Protein AF-A0A4U6VF49-F1 (afdb_monomer)

Sequence (131 aa):
MSLDEVLGQVDLPAPEPIVPKWTFELGKPLVRPELVRKLSTKMYEFHEWYMKRSADERLVFGLRVKPIDFFGEGEKVLWMELKDIYEVYHQDALDISLISAWVLILIQRCRRELYFNVGFMDPSLVNQRQI

Solvent-accessible surface area (backbone atoms only — not comparable to full-atom values): 8340 Å² total; per-residue (Å²): 138,56,74,48,63,77,68,65,70,56,81,76,76,77,79,77,81,86,73,79,79,81,75,91,50,90,60,51,72,80,54,61,75,86,48,56,85,71,44,53,73,67,58,38,56,51,47,54,51,48,50,62,52,26,65,71,75,48,60,61,50,76,45,82,44,59,42,92,62,45,79,67,89,61,80,46,67,48,67,40,48,58,62,54,57,41,26,53,75,66,73,70,56,80,54,70,53,57,54,51,52,51,52,48,52,50,50,55,51,36,45,76,72,71,46,70,95,68,84,51,80,58,67,72,67,61,58,64,76,77,116

Nearest PDB structures (foldseek):
  5z7b-assembly1_A  TM=2.318E-01  e=3.604E+00  Corynebacterium glutamicum

Secondary structure (DSSP, 8-state):
--HHHHTT-SPPPPPPP-PPPPPP-TTS-SS-HHHHTTS-HHHHHHHHHHHHHHTTT--EEEEEE-GGGSSSSS-EEEEEEHHHHHHHHTT----HHHHHHHHHHHHHHHHHTT--S-----HHHHHTT--

Mean predicted aligned error: 8.8 Å

Radius of gyration: 21.38 Å; Cα contacts (8 Å, |Δi|>4): 114; chains: 1; bounding box: 39×38×65 Å

Structure (mmCIF, N/CA/C/O backbone):
data_AF-A0A4U6VF49-F1
#
_entry.id   AF-A0A4U6VF49-F1
#
loop_
_atom_site.group_PDB
_atom_site.id
_atom_site.type_symbol
_atom_site.label_atom_id
_atom_site.label_alt_id
_atom_site.label_comp_id
_atom_site.label_asym_id
_atom_site.label_entity_id
_atom_site.label_seq_id
_atom_site.pdbx_PDB_ins_code
_atom_site.Cartn_x
_atom_site.Cartn_y
_atom_site.Cartn_z
_atom_site.occupancy
_atom_site.B_iso_or_equiv
_atom_site.auth_seq_id
_atom_site.auth_comp_id
_atom_site.auth_asym_id
_atom_site.auth_atom_id
_atom_site.pdbx_PDB_model_num
ATOM 1 N N . MET A 1 1 ? 17.645 -1.911 36.781 1.00 60.91 1 MET A N 1
ATOM 2 C CA . MET A 1 1 ? 17.378 -3.354 36.800 1.00 60.91 1 MET A CA 1
ATOM 3 C C . MET A 1 1 ? 17.736 -3.857 38.188 1.00 60.91 1 MET A C 1
ATOM 5 O O . MET A 1 1 ? 18.864 -3.609 38.608 1.00 60.91 1 MET A O 1
ATOM 9 N N . SER A 1 2 ? 16.778 -4.391 38.941 1.00 82.31 2 SER A N 1
ATOM 10 C CA . SER A 1 2 ? 16.974 -4.833 40.331 1.00 82.31 2 SER A CA 1
ATOM 11 C C . SER A 1 2 ? 17.469 -6.283 40.398 1.00 82.31 2 SER A C 1
ATOM 13 O O . SER A 1 2 ? 17.350 -7.039 39.436 1.00 82.31 2 SER A O 1
ATOM 15 N N . LEU A 1 3 ? 18.043 -6.683 41.537 1.00 80.56 3 LEU A N 1
ATOM 16 C CA . LEU A 1 3 ? 18.483 -8.065 41.767 1.00 80.56 3 LEU A CA 1
ATOM 17 C C . LEU A 1 3 ? 17.304 -9.051 41.668 1.00 80.56 3 LEU A C 1
ATOM 19 O O . LEU A 1 3 ? 17.451 -10.133 41.109 1.00 80.56 3 LEU A O 1
ATOM 23 N N . ASP A 1 4 ? 16.127 -8.635 42.127 1.00 80.75 4 ASP A N 1
ATOM 24 C CA . ASP A 1 4 ? 14.901 -9.437 42.105 1.00 80.75 4 ASP A CA 1
ATOM 25 C C . ASP A 1 4 ? 14.374 -9.650 40.674 1.00 80.75 4 ASP A C 1
ATOM 27 O O . ASP A 1 4 ? 13.850 -10.719 40.363 1.00 80.75 4 ASP A O 1
ATOM 31 N N . GLU A 1 5 ? 14.576 -8.676 39.772 1.00 77.19 5 GLU A N 1
ATOM 32 C CA . GLU A 1 5 ? 14.285 -8.819 38.334 1.00 77.19 5 GLU A CA 1
ATOM 33 C C . GLU A 1 5 ? 15.211 -9.851 37.673 1.00 77.19 5 GLU A C 1
ATOM 35 O O . GLU A 1 5 ? 14.761 -10.648 36.854 1.00 77.19 5 GLU A O 1
ATOM 40 N N . VAL A 1 6 ? 16.495 -9.882 38.053 1.00 80.69 6 VAL A N 1
ATOM 41 C CA . VAL A 1 6 ? 17.471 -10.865 37.541 1.00 80.69 6 VAL A CA 1
ATOM 42 C C . VAL A 1 6 ? 17.187 -12.269 38.083 1.00 80.69 6 VAL A C 1
ATOM 44 O O . VAL A 1 6 ? 17.387 -13.258 37.380 1.00 80.69 6 VAL A O 1
ATOM 47 N N . LEU A 1 7 ? 16.702 -12.362 39.322 1.00 85.94 7 LEU A N 1
ATOM 48 C CA . LEU A 1 7 ? 16.353 -13.619 39.986 1.00 85.94 7 LEU A CA 1
ATOM 49 C C . LEU A 1 7 ? 14.955 -14.143 39.612 1.00 85.94 7 LEU A C 1
ATOM 51 O O . LEU A 1 7 ? 14.571 -15.210 40.089 1.00 85.94 7 LEU A O 1
ATOM 55 N N . GLY A 1 8 ? 14.196 -13.421 38.776 1.00 76.12 8 GLY A N 1
ATOM 56 C CA . GLY A 1 8 ? 12.845 -13.815 38.363 1.00 76.12 8 GLY A CA 1
ATOM 57 C C . GLY A 1 8 ? 11.830 -13.829 39.511 1.00 76.12 8 GLY A C 1
ATOM 58 O O . GLY A 1 8 ? 10.847 -14.559 39.448 1.00 76.12 8 GLY A O 1
ATOM 59 N N . GLN A 1 9 ? 12.085 -13.056 40.571 1.00 83.88 9 GLN A N 1
ATOM 60 C CA . GLN A 1 9 ? 11.246 -12.971 41.774 1.00 83.88 9 GLN A CA 1
ATOM 61 C C . GLN A 1 9 ? 10.184 -11.866 41.685 1.00 83.88 9 GLN A C 1
ATOM 63 O O . GLN A 1 9 ? 9.432 -11.646 42.631 1.00 83.88 9 GLN A O 1
ATOM 68 N N . VAL A 1 10 ? 10.123 -11.165 40.554 1.00 83.19 10 VAL A N 1
ATOM 69 C CA . VAL A 1 10 ? 9.072 -10.194 40.257 1.00 83.19 10 VAL A CA 1
ATOM 70 C C . VAL A 1 10 ? 7.888 -10.937 39.652 1.00 83.19 10 VAL A C 1
ATOM 72 O O . VAL A 1 10 ? 8.034 -11.600 38.624 1.00 83.19 10 VAL A O 1
ATOM 75 N N . ASP A 1 11 ? 6.718 -10.809 40.279 1.00 79.69 11 ASP A N 1
ATOM 76 C CA . ASP A 1 11 ? 5.468 -11.303 39.707 1.00 79.69 11 ASP A CA 1
ATOM 77 C C . ASP A 1 11 ? 5.271 -10.701 38.313 1.00 79.69 11 ASP A C 1
ATOM 79 O O . ASP A 1 11 ? 5.307 -9.481 38.123 1.00 79.69 11 ASP A O 1
ATOM 83 N N . LEU A 1 12 ? 5.079 -11.572 37.320 1.00 76.00 12 LEU A N 1
ATOM 84 C CA . LEU A 1 12 ? 4.833 -11.135 35.954 1.00 76.00 12 LEU A CA 1
ATOM 85 C C . LEU A 1 12 ? 3.545 -10.299 35.923 1.00 76.00 12 LEU A C 1
ATOM 87 O O . LEU A 1 12 ? 2.529 -10.729 36.483 1.00 76.00 12 LEU A O 1
ATOM 91 N N . PRO A 1 13 ? 3.545 -9.128 35.258 1.00 79.31 13 PRO A N 1
ATOM 92 C CA . PRO A 1 13 ? 2.311 -8.396 35.035 1.00 79.31 13 PRO A CA 1
ATOM 93 C C . PRO A 1 13 ? 1.312 -9.314 34.325 1.00 79.31 13 PRO A C 1
ATOM 95 O O . PRO A 1 13 ? 1.686 -10.089 33.439 1.00 79.31 13 PRO A O 1
ATOM 98 N N . ALA A 1 14 ? 0.044 -9.245 34.741 1.00 80.56 14 ALA A N 1
ATOM 99 C CA . ALA A 1 14 ? -1.016 -10.031 34.125 1.00 80.56 14 ALA A CA 1
ATOM 100 C C . ALA A 1 14 ? -0.986 -9.826 32.598 1.00 80.56 14 ALA A C 1
ATOM 102 O O . ALA A 1 14 ? -0.822 -8.682 32.159 1.00 80.56 14 ALA A O 1
ATOM 103 N N . PRO A 1 15 ? -1.136 -10.894 31.790 1.00 79.12 15 PRO A N 1
ATOM 104 C CA . PRO A 1 15 ? -1.152 -10.762 30.342 1.00 79.12 15 PRO A CA 1
ATOM 105 C C . PRO A 1 15 ? -2.199 -9.731 29.933 1.00 79.12 15 PRO A C 1
ATOM 107 O O . PRO A 1 15 ? -3.333 -9.770 30.422 1.00 79.12 15 PRO A O 1
ATOM 110 N N . GLU A 1 16 ? -1.829 -8.814 29.042 1.00 80.81 16 GLU A N 1
ATOM 111 C CA . GLU A 1 16 ? -2.807 -7.888 28.490 1.00 80.81 16 GLU A CA 1
ATOM 112 C C . GLU A 1 16 ? -3.941 -8.684 27.822 1.00 80.81 16 GLU A C 1
ATOM 114 O O . GLU A 1 16 ? -3.684 -9.695 27.155 1.00 80.81 16 GLU A O 1
ATOM 119 N N . PRO A 1 17 ? -5.208 -8.274 28.007 1.00 80.06 17 PRO A N 1
ATOM 120 C CA . PRO A 1 17 ? -6.326 -8.956 27.380 1.00 80.06 17 PRO A CA 1
ATOM 121 C C . PRO A 1 17 ? -6.142 -8.948 25.860 1.00 80.06 17 PRO A C 1
ATOM 123 O O . PRO A 1 17 ? -5.979 -7.893 25.247 1.00 80.06 17 PRO A O 1
ATOM 126 N N . ILE A 1 18 ? -6.185 -10.134 25.248 1.00 79.44 18 ILE A N 1
ATOM 127 C CA . ILE A 1 18 ? -6.031 -10.292 23.801 1.00 79.44 18 ILE A CA 1
ATOM 128 C C . ILE A 1 18 ? -7.225 -9.620 23.122 1.00 79.44 18 ILE A C 1
ATOM 130 O O . ILE A 1 18 ? -8.341 -10.143 23.124 1.00 79.44 18 ILE A O 1
ATOM 134 N N . VAL A 1 19 ? -7.000 -8.445 22.537 1.00 81.50 19 VAL A N 1
ATOM 135 C CA . VAL A 1 19 ? -8.010 -7.756 21.735 1.00 81.50 19 VAL A CA 1
ATOM 136 C C . VAL A 1 19 ? -8.094 -8.456 20.375 1.00 81.50 19 VAL A C 1
ATOM 138 O O . VAL A 1 19 ? -7.085 -8.520 19.672 1.00 81.50 19 VAL A O 1
ATOM 141 N N . PRO A 1 20 ? -9.272 -8.962 19.956 1.00 84.69 20 PRO A N 1
ATOM 142 C CA . PRO A 1 20 ? -9.409 -9.597 18.652 1.00 84.69 20 PRO A CA 1
ATOM 143 C C . PRO A 1 20 ? -9.018 -8.641 17.525 1.00 84.69 20 PRO A C 1
ATOM 145 O O . PRO A 1 20 ? -9.397 -7.460 17.537 1.00 84.69 20 PRO A O 1
ATOM 148 N N . LYS A 1 21 ? -8.295 -9.162 16.531 1.00 88.31 21 LYS A N 1
ATOM 149 C CA . LYS A 1 21 ? -7.962 -8.420 15.313 1.00 88.31 21 LYS A CA 1
ATOM 150 C C . LYS A 1 21 ? -9.256 -8.017 14.603 1.00 88.31 21 LYS A C 1
ATOM 152 O O . LYS A 1 21 ? -10.161 -8.831 14.441 1.00 88.31 21 LYS A O 1
ATOM 157 N N . TRP A 1 22 ? -9.349 -6.750 14.210 1.00 93.31 22 TRP A N 1
ATOM 158 C CA . TRP A 1 22 ? -10.469 -6.250 13.413 1.00 93.31 22 TRP A CA 1
ATOM 159 C C . TRP A 1 22 ? -10.438 -6.926 12.047 1.00 93.31 22 TRP A C 1
ATOM 161 O O . TRP A 1 22 ? -9.413 -6.830 11.392 1.00 93.31 22 TRP A O 1
ATOM 171 N N . THR A 1 23 ? -11.481 -7.628 11.613 1.00 93.94 23 THR A N 1
ATOM 172 C CA . THR A 1 23 ? -11.456 -8.376 10.346 1.00 93.94 23 THR A CA 1
ATOM 173 C C . THR A 1 23 ? -11.755 -7.477 9.152 1.00 93.94 23 THR A C 1
ATOM 175 O O . THR A 1 23 ? -12.591 -6.579 9.231 1.00 93.94 23 THR A O 1
ATOM 178 N N . PHE A 1 24 ? -11.066 -7.716 8.035 1.00 93.94 24 PHE A N 1
ATOM 179 C CA . PHE A 1 24 ? -11.349 -7.006 6.793 1.00 93.94 24 PHE A CA 1
ATOM 180 C C . PHE A 1 24 ? -12.678 -7.465 6.196 1.00 93.94 24 PHE A C 1
ATOM 182 O O . PHE A 1 24 ? -12.887 -8.656 5.974 1.00 93.94 24 PHE A O 1
ATOM 189 N N . GLU A 1 25 ? -13.530 -6.500 5.869 1.00 93.94 25 GLU A N 1
ATOM 190 C CA . GLU A 1 25 ? -14.765 -6.701 5.123 1.00 93.94 25 GLU A CA 1
ATOM 191 C C . GLU A 1 25 ? -14.936 -5.541 4.135 1.00 93.94 25 GLU A C 1
ATOM 193 O O . GLU A 1 25 ? -14.798 -4.366 4.496 1.00 93.94 25 GLU A O 1
ATOM 198 N N . LEU A 1 26 ? -15.247 -5.863 2.877 1.00 93.31 26 LEU A N 1
ATOM 199 C CA . LEU A 1 26 ? -15.471 -4.849 1.850 1.00 93.31 26 LEU A CA 1
ATOM 200 C C . LE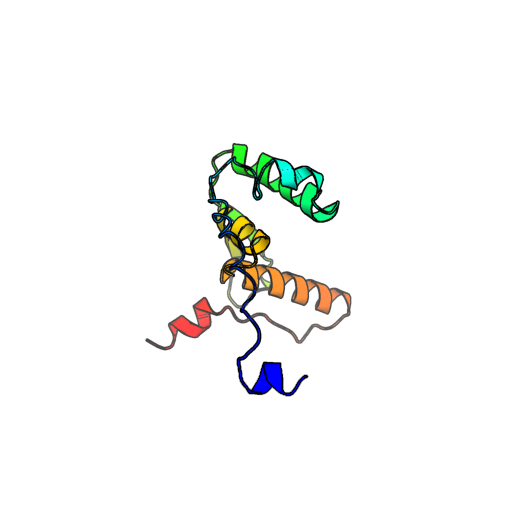U A 1 26 ? -16.679 -3.976 2.221 1.00 93.31 26 LEU A C 1
ATOM 202 O O . LEU A 1 26 ? -17.714 -4.475 2.660 1.00 93.31 26 LEU A O 1
ATOM 206 N N . GLY A 1 27 ? -16.543 -2.660 2.063 1.00 92.94 27 GLY A N 1
ATOM 207 C CA . GLY A 1 27 ? -17.598 -1.702 2.405 1.00 92.94 27 GLY A CA 1
ATOM 208 C C . GLY A 1 27 ? -17.750 -1.453 3.910 1.00 92.94 27 GLY A C 1
ATOM 209 O O . GLY A 1 27 ? -18.611 -0.673 4.317 1.00 92.94 27 GLY A O 1
ATOM 210 N N . LYS A 1 28 ? -16.918 -2.082 4.753 1.00 95.00 28 LYS A N 1
ATOM 211 C CA . LYS A 1 28 ? -16.831 -1.794 6.188 1.00 95.00 28 LYS A CA 1
ATOM 212 C C . LYS A 1 28 ? -15.619 -0.922 6.507 1.00 95.00 28 LYS A C 1
ATOM 214 O O . LYS A 1 28 ? -14.629 -0.965 5.778 1.00 95.00 28 LYS A O 1
ATOM 219 N N . PRO A 1 29 ? -15.664 -0.167 7.619 1.00 95.25 29 PRO A N 1
ATOM 220 C CA . PRO A 1 29 ? -14.538 0.627 8.086 1.00 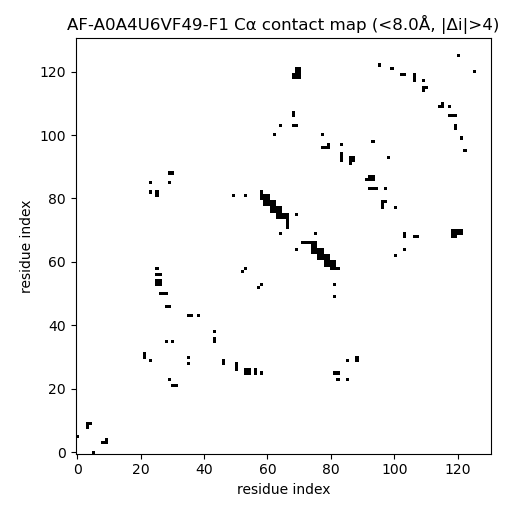95.25 29 PRO A CA 1
ATOM 221 C C . PRO A 1 29 ? -13.210 -0.140 8.156 1.00 95.25 29 PRO A C 1
ATOM 223 O O . PRO A 1 29 ? -13.146 -1.253 8.673 1.00 95.25 29 PRO A O 1
ATOM 226 N N . LEU A 1 30 ? -12.127 0.510 7.713 1.00 94.69 30 LEU A N 1
ATOM 227 C CA . LEU A 1 30 ? -10.755 -0.016 7.810 1.00 94.69 30 LEU A CA 1
ATOM 228 C C . LEU A 1 30 ? -10.268 -0.208 9.248 1.00 94.69 30 LEU A C 1
ATOM 230 O O . LEU A 1 30 ? -9.270 -0.871 9.459 1.00 94.69 30 LEU A O 1
ATOM 234 N N . VAL A 1 31 ? -10.929 0.389 10.232 1.00 93.75 31 VAL A N 1
ATOM 235 C CA . VAL A 1 31 ? -10.644 0.231 11.661 1.00 93.75 31 VAL A CA 1
ATOM 236 C C . VAL A 1 31 ? -11.969 0.073 12.389 1.00 93.75 31 VAL A C 1
ATOM 238 O O . VAL A 1 31 ? -13.020 0.386 11.830 1.00 93.75 31 VAL A O 1
ATOM 241 N N . ARG A 1 32 ? -11.934 -0.341 13.657 1.00 94.00 32 ARG A N 1
ATOM 242 C CA . ARG A 1 32 ? -13.131 -0.353 14.510 1.00 94.00 32 ARG A CA 1
ATOM 243 C C . ARG A 1 32 ? -13.874 0.997 14.419 1.00 94.00 32 ARG A C 1
ATOM 245 O O . ARG A 1 32 ? -13.206 2.032 14.514 1.00 94.00 32 ARG A O 1
ATOM 252 N N . PRO A 1 33 ? -15.211 1.029 14.258 1.00 94.00 33 PRO A N 1
ATOM 253 C CA . PRO A 1 33 ? -15.970 2.269 14.043 1.00 94.00 33 PRO A CA 1
ATOM 254 C C . PRO A 1 33 ? -15.690 3.368 15.081 1.00 94.00 33 PRO A C 1
ATOM 256 O O . PRO A 1 33 ? -15.536 4.541 14.743 1.00 94.00 33 PRO A O 1
ATOM 259 N N . GLU A 1 34 ? -15.532 2.987 16.346 1.00 93.69 34 GLU A N 1
ATOM 260 C CA . GLU A 1 34 ? -15.183 3.874 17.457 1.00 93.69 34 GLU A CA 1
ATOM 261 C C . GLU A 1 34 ? -13.796 4.539 17.332 1.00 93.69 34 GLU A C 1
ATOM 263 O O . GLU A 1 34 ? -13.552 5.586 17.939 1.00 93.69 34 GLU A O 1
ATOM 268 N N . LEU A 1 35 ? -12.884 3.971 16.535 1.00 92.75 35 LEU A N 1
ATOM 269 C CA . LEU A 1 35 ? -11.548 4.514 16.274 1.00 92.75 35 LEU A CA 1
ATOM 270 C C . LEU A 1 35 ? -11.506 5.448 15.065 1.00 92.75 35 LEU A C 1
ATOM 272 O O . LEU A 1 35 ? -10.561 6.225 14.952 1.00 92.75 35 LEU A O 1
ATOM 276 N N . VAL A 1 36 ? -12.525 5.446 14.198 1.00 93.88 36 VAL A N 1
ATOM 277 C CA . VAL A 1 36 ? -12.564 6.314 13.005 1.00 93.88 36 VAL A CA 1
ATOM 278 C C . VAL A 1 36 ? -12.437 7.789 13.398 1.00 93.88 36 VAL A C 1
ATOM 280 O O . VAL A 1 36 ? -11.677 8.537 12.789 1.00 93.88 36 VAL A O 1
ATOM 283 N N . ARG A 1 37 ? -13.091 8.197 14.495 1.00 92.69 37 ARG A N 1
ATOM 284 C CA . ARG A 1 37 ? -13.010 9.570 15.035 1.00 92.69 37 ARG A CA 1
ATOM 285 C C . ARG A 1 37 ? -11.648 9.920 15.645 1.00 92.69 37 ARG A C 1
ATOM 287 O O . ARG A 1 37 ? -11.403 11.088 15.924 1.00 92.69 37 ARG A O 1
ATOM 294 N N . LYS A 1 38 ? -10.797 8.921 15.891 1.00 94.06 38 LYS A N 1
ATOM 295 C CA . LYS A 1 38 ? -9.442 9.078 16.440 1.00 94.06 38 LYS A CA 1
ATOM 296 C C . LYS A 1 38 ? -8.361 9.050 15.357 1.00 94.06 38 LYS A C 1
ATOM 298 O O . LYS A 1 38 ? -7.188 9.210 15.681 1.00 94.06 38 LYS A O 1
ATOM 303 N N . LEU A 1 39 ? -8.729 8.831 14.093 1.00 91.88 39 LEU A N 1
ATOM 304 C CA . LEU A 1 39 ? -7.784 8.891 12.984 1.00 91.88 39 LEU A CA 1
ATOM 305 C C . LEU A 1 39 ? -7.214 10.307 12.853 1.00 91.88 39 LEU A C 1
ATOM 307 O O . LEU A 1 39 ? -7.909 11.301 13.062 1.00 91.88 39 LEU A O 1
ATOM 311 N N . SER A 1 40 ? -5.944 10.401 12.458 1.00 94.19 40 SER A N 1
ATOM 312 C CA . SER A 1 40 ? -5.380 11.680 12.031 1.00 94.19 40 SER A CA 1
ATOM 313 C C . SER A 1 40 ? -6.130 12.198 10.801 1.00 94.19 40 SER A C 1
ATOM 315 O O . SER A 1 40 ? -6.703 11.414 10.045 1.00 94.19 40 SER A O 1
ATOM 317 N N . THR A 1 41 ? -6.083 13.507 10.544 1.00 95.56 41 THR A N 1
ATOM 318 C CA . THR A 1 41 ? -6.805 14.126 9.419 1.00 95.56 41 THR A CA 1
ATOM 319 C C . THR A 1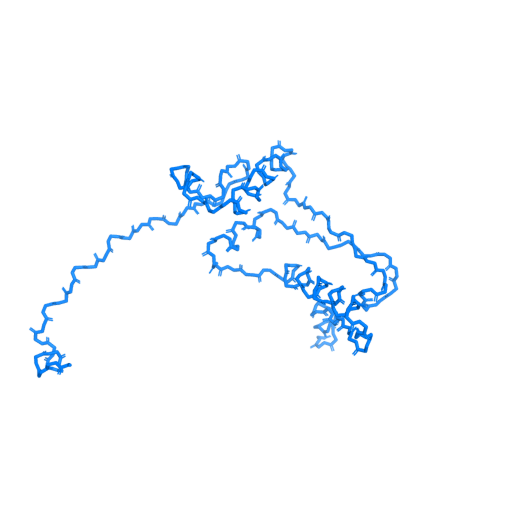 41 ? -6.534 13.423 8.086 1.00 95.56 41 THR A C 1
ATOM 321 O O . THR A 1 41 ? -7.463 13.144 7.336 1.00 95.56 41 THR A O 1
ATOM 324 N N . LYS A 1 42 ? -5.273 13.061 7.811 1.00 93.25 42 LYS A N 1
ATOM 325 C CA . LYS A 1 42 ? -4.895 12.368 6.569 1.00 93.25 42 LYS A CA 1
ATOM 326 C C . LYS A 1 42 ? -5.362 10.920 6.514 1.00 93.25 42 LYS A C 1
ATOM 328 O O . LYS A 1 42 ? -5.819 10.479 5.465 1.00 93.25 42 LYS A O 1
ATOM 333 N N . MET A 1 43 ? -5.320 10.207 7.636 1.00 91.94 43 MET A N 1
ATOM 334 C CA . MET A 1 43 ? -5.859 8.847 7.708 1.00 91.94 43 MET A CA 1
ATOM 335 C C . MET A 1 43 ? -7.388 8.835 7.620 1.00 91.94 43 MET A C 1
ATOM 337 O O . MET A 1 43 ? -7.952 7.889 7.082 1.00 91.94 43 MET A O 1
ATOM 341 N N . TYR A 1 44 ? -8.064 9.879 8.102 1.00 94.12 44 TYR A N 1
ATOM 342 C CA . TYR A 1 44 ? -9.507 10.044 7.951 1.00 94.12 44 TYR A CA 1
ATOM 343 C C . TYR A 1 44 ? -9.899 10.362 6.500 1.00 94.12 44 TYR A C 1
ATOM 345 O O . TYR A 1 44 ? -10.774 9.705 5.950 1.00 94.12 44 TYR A O 1
ATOM 353 N N . GLU A 1 45 ? -9.219 11.309 5.842 1.00 94.62 45 GLU A N 1
ATOM 354 C CA . GLU A 1 45 ? -9.438 11.607 4.414 1.00 94.62 45 GLU A CA 1
ATOM 355 C C . GLU A 1 45 ? -9.270 10.352 3.545 1.00 94.62 45 GLU A C 1
ATOM 357 O O . GLU A 1 45 ? -10.080 10.082 2.655 1.00 94.62 45 GLU A O 1
ATOM 362 N N . PHE A 1 46 ? -8.229 9.565 3.821 1.00 91.88 46 PHE A N 1
ATOM 363 C CA . PHE A 1 46 ? -7.972 8.329 3.095 1.00 91.88 46 PHE A CA 1
ATOM 364 C C . PHE A 1 46 ? -9.002 7.234 3.412 1.00 91.88 46 PHE A C 1
ATOM 366 O O . PHE A 1 46 ? -9.466 6.549 2.500 1.00 91.88 46 PHE A O 1
ATOM 373 N N . HIS A 1 47 ? -9.438 7.130 4.670 1.00 94.19 47 HIS A N 1
ATOM 374 C CA . HIS A 1 47 ? -10.536 6.255 5.079 1.00 94.19 47 HIS A CA 1
ATOM 375 C C . HIS A 1 47 ? -11.837 6.579 4.331 1.00 94.19 47 HIS A C 1
ATOM 377 O O . HIS A 1 47 ? -12.463 5.684 3.773 1.00 94.19 47 HIS A O 1
ATOM 383 N N . GLU A 1 48 ? -12.216 7.854 4.254 1.00 94.69 48 GLU A N 1
ATOM 384 C CA . GLU A 1 48 ? -13.412 8.304 3.531 1.00 94.69 48 GLU A CA 1
ATOM 385 C C . GLU A 1 48 ? -13.335 7.988 2.034 1.00 94.69 48 GLU A C 1
ATOM 387 O O . GLU A 1 48 ? -14.322 7.572 1.420 1.00 94.69 48 GLU A O 1
ATOM 392 N N . TRP A 1 49 ? -12.155 8.160 1.430 1.00 92.94 49 TRP A N 1
ATOM 393 C CA . TRP A 1 49 ? -11.923 7.748 0.048 1.00 92.94 49 TRP A CA 1
ATOM 394 C C . TRP A 1 49 ? -12.127 6.237 -0.129 1.00 92.94 49 TRP A C 1
ATOM 396 O O . TRP A 1 49 ? -12.837 5.828 -1.050 1.00 92.94 49 TRP A O 1
ATOM 406 N N . TYR 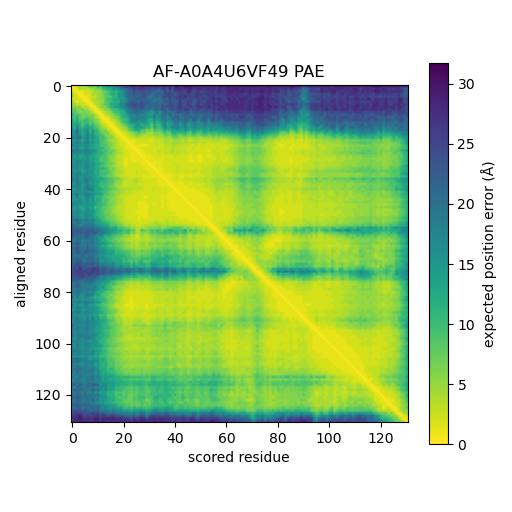A 1 50 ? -11.579 5.416 0.772 1.00 93.44 50 TYR A N 1
ATOM 407 C CA . TYR A 1 50 ? -11.781 3.967 0.757 1.00 93.44 50 TYR A CA 1
ATOM 408 C C . TYR A 1 50 ? -13.263 3.598 0.913 1.00 93.44 50 TYR A C 1
ATOM 410 O O . TYR A 1 50 ? -13.759 2.755 0.167 1.00 93.44 50 TYR A O 1
ATOM 418 N N . MET A 1 51 ? -13.997 4.234 1.832 1.00 95.00 51 MET A N 1
ATOM 419 C CA . MET A 1 51 ? -15.419 3.938 2.060 1.00 95.00 51 MET A CA 1
ATOM 420 C C . MET A 1 51 ? -16.249 4.221 0.807 1.00 95.00 51 MET A C 1
ATOM 422 O O . MET A 1 51 ? -17.066 3.400 0.399 1.00 95.00 51 MET A O 1
ATOM 426 N N . LYS A 1 52 ? -15.977 5.341 0.128 1.00 93.88 52 LYS A N 1
ATOM 427 C CA . LYS A 1 52 ? -16.607 5.654 -1.163 1.00 93.88 52 LYS A CA 1
ATOM 428 C C . LYS A 1 52 ? -16.239 4.640 -2.238 1.00 93.88 52 LYS A C 1
ATOM 430 O O . LYS A 1 52 ? -17.088 4.257 -3.030 1.00 93.88 52 LYS A O 1
ATOM 435 N N . ARG A 1 53 ? -14.974 4.216 -2.283 1.00 92.00 53 ARG A N 1
ATOM 436 C CA . ARG A 1 53 ? -14.487 3.302 -3.318 1.00 92.00 53 ARG A CA 1
ATOM 437 C C . ARG A 1 53 ? -15.005 1.876 -3.143 1.00 92.00 53 ARG A C 1
ATOM 439 O O . ARG A 1 53 ? -15.321 1.227 -4.135 1.00 92.00 53 ARG A O 1
ATOM 446 N N . SER A 1 54 ? -15.086 1.412 -1.901 1.00 92.19 54 SER A N 1
ATOM 447 C CA . SER A 1 54 ? -15.562 0.075 -1.543 1.00 92.19 54 SER A CA 1
ATOM 448 C C . SER A 1 54 ? -17.082 -0.070 -1.645 1.00 92.19 54 SER A C 1
ATOM 450 O O . SER A 1 54 ? -17.555 -1.182 -1.859 1.00 92.19 54 SER A O 1
ATOM 452 N N . ALA A 1 55 ? -17.841 1.032 -1.576 1.00 91.00 55 ALA A N 1
ATOM 453 C CA . ALA A 1 55 ? -19.290 1.033 -1.798 1.00 91.00 55 ALA A CA 1
ATOM 454 C C . ALA A 1 55 ? -19.699 0.575 -3.213 1.00 91.00 55 ALA A C 1
ATOM 456 O O . ALA A 1 55 ? -20.801 0.069 -3.390 1.00 91.00 55 ALA A O 1
ATOM 457 N N . ASP A 1 56 ? -18.807 0.696 -4.201 1.00 87.94 56 ASP A N 1
ATOM 458 C CA . ASP A 1 56 ? -19.020 0.188 -5.566 1.00 87.94 56 ASP A CA 1
ATOM 459 C C . ASP A 1 56 ? -18.857 -1.348 -5.679 1.00 87.94 56 ASP A C 1
ATOM 461 O O . ASP A 1 56 ? -18.831 -1.870 -6.793 1.00 87.94 56 ASP A O 1
ATOM 465 N N . GLU A 1 57 ? -18.629 -2.064 -4.569 1.00 80.38 57 GLU A N 1
ATOM 466 C CA . GLU A 1 57 ? -18.292 -3.503 -4.512 1.00 80.38 57 GLU A CA 1
ATOM 467 C C . GLU A 1 57 ? -17.058 -3.901 -5.351 1.00 80.38 57 GLU A C 1
ATOM 469 O O . GLU A 1 57 ? -16.798 -5.071 -5.638 1.00 80.38 57 GLU A O 1
ATOM 474 N N . ARG A 1 58 ? -16.233 -2.922 -5.734 1.00 84.56 58 ARG A N 1
ATOM 475 C CA . ARG A 1 58 ? -14.998 -3.155 -6.486 1.00 84.56 58 ARG A CA 1
ATOM 476 C C . ARG A 1 58 ? -13.888 -3.583 -5.541 1.00 84.56 58 ARG A C 1
ATOM 478 O O . ARG A 1 58 ? -13.441 -2.787 -4.726 1.00 84.56 58 ARG A O 1
ATOM 485 N N . LEU A 1 59 ? -13.387 -4.802 -5.718 1.00 89.75 59 LEU A N 1
ATOM 486 C CA . LEU A 1 59 ? -12.275 -5.341 -4.927 1.00 89.75 59 LEU A CA 1
ATOM 487 C C . LEU A 1 59 ? -10.926 -4.695 -5.252 1.00 89.75 59 LEU A C 1
ATOM 489 O O . LEU A 1 59 ? -10.063 -4.620 -4.384 1.00 89.75 59 LEU A O 1
ATOM 493 N N . VAL A 1 60 ? -10.750 -4.217 -6.486 1.00 91.44 60 VAL A N 1
ATOM 494 C CA . VAL A 1 60 ? -9.475 -3.692 -6.987 1.00 91.44 60 VAL A CA 1
ATOM 495 C C . VAL A 1 60 ? -9.599 -2.271 -7.522 1.00 91.44 60 VAL A C 1
ATOM 497 O O . VAL A 1 60 ? -10.638 -1.846 -8.042 1.00 91.44 60 VAL A O 1
ATOM 500 N N . PHE A 1 61 ? -8.500 -1.529 -7.453 1.00 89.88 61 PHE A N 1
ATOM 501 C CA . PHE A 1 61 ? -8.343 -0.254 -8.138 1.00 89.88 61 PHE A CA 1
ATOM 502 C C . PHE A 1 61 ? -7.033 -0.219 -8.923 1.00 89.88 61 PHE A C 1
ATOM 504 O O . PHE A 1 61 ? -6.038 -0.832 -8.548 1.00 89.88 61 PHE A O 1
ATOM 511 N N . GLY A 1 62 ? -7.071 0.468 -10.065 1.00 90.06 62 GLY A N 1
ATOM 512 C CA . GLY A 1 62 ? -5.940 0.566 -10.977 1.00 90.06 62 GLY A CA 1
ATOM 513 C C . GLY A 1 62 ? -5.147 1.849 -10.756 1.00 90.06 62 GLY A C 1
ATOM 514 O O . GLY A 1 62 ? -5.714 2.941 -10.702 1.00 90.06 62 GLY A O 1
ATOM 515 N N . LEU A 1 63 ? -3.828 1.718 -10.696 1.00 87.56 63 LEU A N 1
ATOM 516 C CA . LEU A 1 63 ? -2.864 2.810 -10.703 1.00 87.56 63 LEU A CA 1
ATOM 517 C C . LEU A 1 63 ? -2.188 2.842 -12.071 1.00 87.56 63 LEU A C 1
ATOM 519 O O . LEU A 1 63 ? -1.417 1.947 -12.417 1.00 87.56 63 LEU A O 1
ATOM 523 N N . ARG A 1 64 ? -2.478 3.871 -12.868 1.00 86.12 64 ARG A N 1
ATOM 524 C CA . ARG A 1 64 ? -1.838 4.041 -14.176 1.00 86.12 64 ARG A CA 1
ATOM 525 C C . ARG A 1 64 ? -0.412 4.554 -13.998 1.00 86.12 64 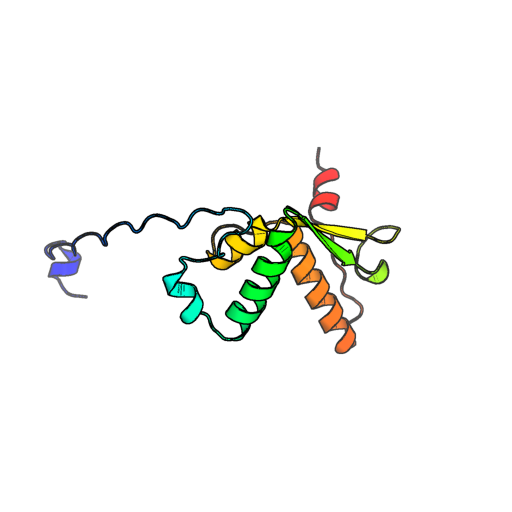ARG A C 1
ATOM 527 O O . ARG A 1 64 ? -0.201 5.606 -13.395 1.00 86.12 64 ARG A O 1
ATOM 534 N N . VAL A 1 65 ? 0.540 3.837 -14.577 1.00 81.62 65 VAL A N 1
ATOM 535 C CA . VAL A 1 65 ? 1.969 4.144 -14.543 1.00 81.62 65 VAL A CA 1
ATOM 536 C C . VAL A 1 65 ? 2.403 4.612 -15.925 1.00 81.62 65 VAL A C 1
ATOM 538 O O . VAL A 1 65 ? 1.979 4.053 -16.939 1.00 81.62 65 VAL A O 1
ATOM 541 N N . LYS A 1 66 ? 3.229 5.661 -15.989 1.00 77.62 66 LYS A N 1
ATOM 542 C CA . LYS A 1 66 ? 3.759 6.117 -17.276 1.00 77.62 66 LYS A CA 1
ATOM 543 C C . LYS A 1 66 ? 4.818 5.125 -17.764 1.00 77.62 66 LYS A C 1
ATOM 545 O O . LYS A 1 66 ? 5.610 4.672 -16.941 1.00 77.62 66 LYS A O 1
ATOM 550 N N . PRO A 1 67 ? 4.923 4.872 -19.079 1.00 77.88 67 PRO A N 1
ATOM 551 C CA . PRO A 1 67 ? 5.942 3.971 -19.623 1.00 77.88 67 PRO A CA 1
ATOM 552 C C . PRO A 1 67 ? 7.366 4.335 -19.183 1.00 77.88 67 PRO A C 1
ATOM 554 O O . PRO A 1 67 ? 8.162 3.470 -18.858 1.00 77.88 67 PRO A O 1
ATOM 557 N N . ILE A 1 68 ? 7.674 5.632 -19.076 1.00 76.81 68 ILE A N 1
ATOM 558 C CA . ILE A 1 68 ? 8.991 6.105 -18.627 1.00 76.81 68 ILE A CA 1
ATOM 559 C C . ILE A 1 68 ? 9.313 5.742 -17.164 1.00 76.81 68 ILE A C 1
ATOM 561 O O . ILE A 1 68 ? 10.475 5.769 -16.775 1.00 76.81 68 ILE A O 1
ATOM 565 N N . ASP A 1 69 ? 8.316 5.448 -16.326 1.00 73.62 69 ASP A N 1
ATOM 566 C CA . ASP A 1 69 ? 8.500 5.145 -14.899 1.00 73.62 69 ASP A CA 1
ATOM 567 C C . ASP A 1 69 ? 8.723 3.649 -14.629 1.00 73.62 69 ASP A C 1
ATOM 569 O O . ASP A 1 69 ? 9.035 3.273 -13.500 1.00 73.62 69 ASP A O 1
ATOM 573 N N . PHE A 1 70 ? 8.566 2.793 -15.640 1.00 72.75 70 PHE A N 1
ATOM 574 C CA . PHE A 1 70 ? 8.530 1.347 -15.474 1.00 72.75 70 PHE A CA 1
ATOM 575 C C . PHE A 1 70 ? 9.404 0.641 -16.520 1.00 72.75 70 PHE A C 1
ATOM 577 O O . PHE A 1 70 ? 9.461 1.044 -17.676 1.00 72.75 70 PHE A O 1
ATOM 584 N N . PHE A 1 71 ? 10.097 -0.428 -16.124 1.00 71.69 71 PHE A N 1
ATOM 585 C CA . PHE A 1 71 ? 10.933 -1.201 -17.041 1.00 71.69 71 PHE A CA 1
ATOM 586 C C . PHE A 1 71 ? 10.088 -2.166 -17.893 1.00 71.69 71 PHE A C 1
ATOM 588 O O . PHE A 1 71 ? 9.558 -3.148 -17.377 1.00 71.69 71 PHE A O 1
ATOM 595 N N . GLY A 1 72 ? 9.970 -1.899 -19.196 1.00 67.94 72 GLY A N 1
ATOM 596 C CA . GLY A 1 72 ? 9.212 -2.709 -20.159 1.00 67.94 72 GLY A CA 1
ATOM 597 C C . GLY A 1 72 ? 8.532 -1.847 -21.229 1.00 67.94 72 GLY A C 1
ATOM 598 O O . GLY A 1 72 ? 8.522 -0.623 -21.124 1.00 67.94 72 GLY A O 1
ATOM 599 N N . GLU A 1 73 ? 7.977 -2.469 -22.271 1.00 64.50 73 GLU A N 1
ATOM 600 C CA . GLU A 1 73 ? 7.225 -1.752 -23.310 1.00 64.50 73 GLU A CA 1
ATOM 601 C C . GLU A 1 73 ? 5.747 -1.573 -22.916 1.00 64.50 73 GLU A C 1
ATOM 603 O O . GLU A 1 73 ? 5.116 -2.496 -22.401 1.00 64.50 73 GLU A O 1
ATOM 608 N N . GLY A 1 74 ? 5.184 -0.395 -23.207 1.00 72.81 74 GLY A N 1
ATOM 609 C CA . GLY A 1 74 ? 3.746 -0.115 -23.102 1.00 72.81 74 GLY A CA 1
ATOM 610 C C . GLY A 1 74 ? 3.290 0.620 -21.835 1.00 72.81 74 GLY A C 1
ATOM 611 O O . GLY A 1 74 ? 4.041 0.841 -20.885 1.00 72.81 74 GLY A O 1
ATOM 612 N N . GLU A 1 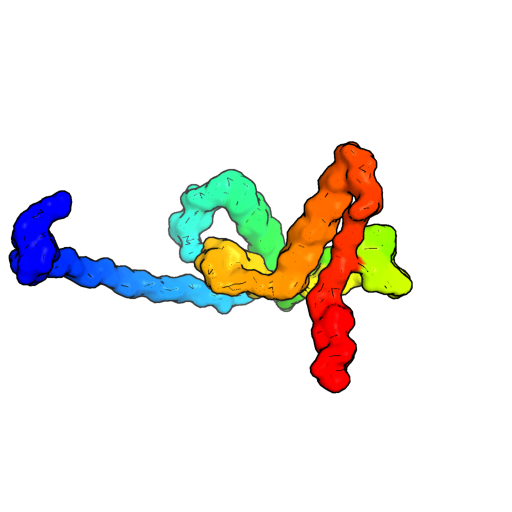75 ? 2.024 1.050 -21.842 1.00 77.06 75 GLU A N 1
ATOM 613 C CA . GLU A 1 75 ? 1.360 1.573 -20.644 1.00 77.06 75 GLU A CA 1
ATOM 614 C C . GLU A 1 75 ? 1.083 0.433 -19.659 1.00 77.06 75 GLU A C 1
ATOM 616 O O . GLU A 1 75 ? 0.599 -0.629 -20.052 1.00 77.06 75 GLU A O 1
ATOM 621 N N . LYS A 1 76 ? 1.346 0.660 -18.367 1.00 80.12 76 LYS A N 1
ATOM 622 C CA . LYS A 1 76 ? 1.091 -0.331 -17.316 1.00 80.12 76 LYS A CA 1
ATOM 623 C C . LYS A 1 76 ? 0.074 0.193 -16.310 1.00 80.12 76 LYS A C 1
ATOM 625 O O . LYS A 1 76 ? 0.115 1.354 -15.900 1.00 80.12 76 LYS A O 1
ATOM 630 N N . VAL A 1 77 ? -0.825 -0.688 -15.886 1.00 87.00 77 VAL A N 1
ATOM 631 C CA . VAL A 1 77 ? -1.720 -0.465 -14.748 1.00 87.00 77 VAL A CA 1
ATOM 632 C C . VAL A 1 77 ? -1.300 -1.422 -13.641 1.00 87.00 77 VAL A C 1
ATOM 634 O O . VAL A 1 77 ? -1.280 -2.632 -13.855 1.00 87.00 77 VAL A O 1
ATOM 637 N N . LEU A 1 78 ? -0.942 -0.886 -12.473 1.00 87.12 78 LEU A N 1
ATOM 638 C CA . LEU A 1 78 ? -0.810 -1.694 -11.264 1.00 87.12 78 LEU A CA 1
ATOM 639 C C . LEU A 1 78 ? -2.198 -1.856 -10.658 1.00 87.12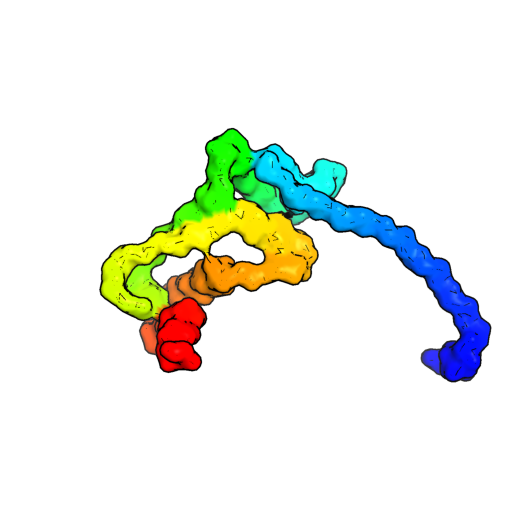 78 LEU A C 1
ATOM 641 O O . LEU A 1 78 ? -2.853 -0.866 -10.334 1.00 87.12 78 LEU A O 1
ATOM 645 N N . TRP A 1 79 ? -2.649 -3.095 -10.538 1.00 89.19 79 TRP A N 1
ATOM 646 C CA . TRP A 1 79 ? -3.878 -3.420 -9.830 1.00 89.19 79 TRP A CA 1
ATOM 647 C C . TRP A 1 79 ? -3.544 -3.635 -8.360 1.00 89.19 79 TRP A C 1
ATOM 649 O O . TRP A 1 79 ? -2.607 -4.364 -8.056 1.00 89.19 79 TRP A O 1
ATOM 659 N N . MET A 1 80 ? -4.286 -2.970 -7.481 1.00 91.12 80 MET A N 1
ATOM 660 C CA . MET A 1 80 ? -4.154 -3.094 -6.032 1.00 91.12 80 MET A CA 1
ATOM 661 C C . MET A 1 80 ? -5.495 -3.499 -5.444 1.00 91.12 80 MET A C 1
ATOM 663 O O . MET A 1 80 ? -6.535 -2.965 -5.855 1.00 91.12 80 MET A O 1
ATOM 667 N N . GLU A 1 81 ? -5.478 -4.425 -4.494 1.00 92.62 81 GLU A N 1
ATOM 668 C CA . GLU A 1 81 ? -6.675 -4.820 -3.775 1.00 92.62 81 GLU A CA 1
ATOM 669 C C . GLU A 1 81 ? -6.995 -3.789 -2.694 1.00 92.62 81 GLU A C 1
ATOM 671 O O . GLU A 1 81 ? -6.128 -3.243 -2.013 1.00 92.62 81 GLU A O 1
ATOM 676 N N . LEU A 1 82 ? -8.281 -3.521 -2.482 1.00 92.31 82 LEU A N 1
ATOM 677 C CA . LEU A 1 82 ? -8.712 -2.697 -1.355 1.00 92.31 82 LEU A CA 1
ATOM 678 C C . LEU A 1 82 ? -8.359 -3.342 -0.004 1.00 92.31 82 LEU A C 1
ATOM 680 O O . LEU A 1 82 ? -8.238 -2.631 0.993 1.00 92.31 82 LEU A O 1
ATOM 684 N N . LYS A 1 83 ? -8.155 -4.666 0.024 1.00 92.88 83 LYS A N 1
ATOM 685 C CA . LYS A 1 83 ? -7.639 -5.396 1.186 1.00 92.88 83 LYS A CA 1
ATOM 686 C C . LYS A 1 83 ? -6.219 -4.965 1.553 1.00 92.88 83 LYS A C 1
ATOM 688 O O . LYS A 1 83 ? -5.943 -4.804 2.738 1.00 92.88 83 LYS A O 1
ATOM 693 N N . ASP A 1 84 ? -5.367 -4.678 0.571 1.00 91.56 84 ASP A N 1
ATOM 694 C CA . ASP A 1 84 ? -3.982 -4.250 0.810 1.00 91.56 84 ASP A CA 1
ATOM 695 C C . ASP A 1 84 ? -3.943 -2.950 1.627 1.00 91.56 84 ASP A C 1
ATOM 697 O O . ASP A 1 84 ? -3.092 -2.757 2.493 1.00 91.56 84 ASP A O 1
ATOM 701 N N . ILE A 1 85 ? -4.925 -2.062 1.429 1.00 90.44 85 ILE A N 1
ATOM 702 C CA . ILE A 1 85 ? -5.071 -0.839 2.231 1.00 90.44 85 ILE A CA 1
ATOM 703 C C . ILE A 1 85 ? -5.346 -1.176 3.698 1.00 90.44 85 ILE A C 1
ATOM 705 O O . ILE A 1 85 ? -4.768 -0.563 4.597 1.00 90.44 85 ILE A O 1
ATOM 709 N N . TYR A 1 86 ? -6.237 -2.134 3.955 1.00 92.69 86 TYR A N 1
ATOM 710 C CA . TYR A 1 86 ? -6.521 -2.591 5.311 1.00 92.69 86 TYR A CA 1
ATOM 711 C C . TYR A 1 86 ? -5.265 -3.171 5.976 1.00 92.69 86 TYR A C 1
ATOM 713 O O . TYR A 1 86 ? -5.020 -2.884 7.149 1.00 92.69 86 TYR A O 1
ATOM 721 N N . GLU A 1 87 ? -4.451 -3.930 5.241 1.00 92.00 87 GLU A N 1
ATOM 722 C CA . GLU A 1 87 ? -3.223 -4.536 5.772 1.00 92.00 87 GLU A CA 1
ATOM 723 C C . GLU A 1 87 ? -2.196 -3.468 6.174 1.00 92.00 87 GLU A C 1
ATOM 725 O O . GLU A 1 87 ? -1.596 -3.563 7.248 1.00 92.00 87 GLU A O 1
ATOM 730 N N . VAL A 1 88 ? -2.093 -2.381 5.400 1.00 88.88 88 VAL A N 1
ATOM 731 C CA . VAL A 1 88 ? -1.267 -1.209 5.744 1.00 88.88 88 VAL A CA 1
ATOM 732 C C . VAL A 1 88 ? -1.747 -0.512 7.010 1.00 88.88 88 VAL A C 1
ATOM 734 O O . VAL A 1 88 ? -0.929 -0.159 7.858 1.00 88.88 88 VAL A O 1
ATOM 737 N N . TYR A 1 89 ? -3.060 -0.308 7.162 1.00 87.31 89 TYR A N 1
ATOM 738 C CA . TYR A 1 89 ? -3.629 0.329 8.360 1.00 87.31 89 TYR A CA 1
ATOM 739 C C . TYR A 1 89 ? -3.287 -0.434 9.641 1.00 87.31 89 TYR A C 1
ATOM 741 O O . TYR A 1 89 ? -3.125 0.181 10.695 1.00 87.31 89 TYR A O 1
ATOM 749 N N . HIS A 1 90 ? -3.172 -1.758 9.540 1.00 88.50 90 HIS A N 1
ATOM 750 C CA . HIS A 1 90 ? -2.882 -2.642 10.664 1.00 88.50 90 HIS A CA 1
ATOM 751 C C . HIS A 1 90 ? -1.409 -3.034 10.777 1.00 88.50 90 HIS A C 1
ATOM 753 O O . HIS A 1 90 ? -1.081 -3.811 11.669 1.00 88.50 90 HIS A O 1
ATOM 759 N N . GLN A 1 91 ? -0.536 -2.488 9.921 1.00 88.31 91 GLN A N 1
ATOM 760 C CA . GLN A 1 91 ? 0.900 -2.792 9.900 1.00 88.31 91 GLN A CA 1
ATOM 761 C C . GLN A 1 91 ? 1.181 -4.305 9.815 1.00 88.31 91 GLN A C 1
ATOM 763 O O . GLN A 1 91 ? 2.085 -4.812 10.473 1.00 88.31 91 GLN A O 1
ATOM 768 N N . ASP A 1 92 ? 0.370 -5.026 9.039 1.00 89.31 92 ASP A N 1
ATOM 769 C CA . ASP A 1 92 ? 0.327 -6.492 9.051 1.00 89.31 92 ASP A CA 1
ATOM 770 C C . ASP A 1 92 ? 1.137 -7.100 7.902 1.00 89.31 92 ASP A C 1
ATOM 772 O O . ASP A 1 92 ? 2.148 -7.767 8.117 1.00 89.31 92 ASP A O 1
ATOM 776 N N . ALA A 1 93 ? 0.714 -6.825 6.670 1.00 90.12 93 ALA A N 1
ATOM 777 C CA . ALA A 1 93 ? 1.345 -7.311 5.455 1.00 90.12 93 ALA A CA 1
ATOM 778 C C . ALA A 1 93 ? 1.498 -6.174 4.439 1.00 90.12 93 ALA A C 1
ATOM 780 O O . ALA A 1 93 ? 0.859 -5.123 4.535 1.00 90.12 93 ALA A O 1
ATOM 781 N N . LEU A 1 94 ? 2.409 -6.379 3.490 1.00 90.00 94 LEU A N 1
ATOM 782 C CA . LEU A 1 94 ? 2.720 -5.415 2.448 1.00 90.00 94 LEU A CA 1
ATOM 783 C C . LEU A 1 94 ? 2.817 -6.146 1.112 1.00 90.00 94 LEU A C 1
ATOM 785 O O . LEU A 1 94 ? 3.768 -6.891 0.878 1.00 90.00 94 LEU A O 1
ATOM 789 N N . ASP A 1 95 ? 1.831 -5.928 0.248 1.00 89.38 95 ASP A N 1
ATOM 790 C CA . ASP A 1 95 ? 1.809 -6.541 -1.075 1.00 89.38 95 ASP A CA 1
ATOM 791 C C . ASP A 1 95 ? 2.838 -5.906 -2.033 1.00 89.38 95 ASP A C 1
ATOM 793 O O . ASP A 1 95 ? 3.191 -4.721 -1.937 1.00 89.38 95 ASP A O 1
ATOM 797 N N . ILE A 1 96 ? 3.307 -6.695 -3.005 1.00 87.81 96 ILE A N 1
ATOM 798 C CA . ILE A 1 96 ? 4.267 -6.256 -4.028 1.00 87.81 96 ILE A CA 1
ATOM 799 C C . ILE A 1 96 ? 3.710 -5.071 -4.829 1.00 87.81 96 ILE A C 1
ATOM 801 O O . ILE A 1 96 ? 4.468 -4.154 -5.162 1.00 87.81 96 ILE A O 1
ATOM 805 N N . SER A 1 97 ? 2.405 -5.043 -5.121 1.00 87.44 97 SER A N 1
ATOM 806 C CA . SER A 1 97 ? 1.753 -3.951 -5.854 1.00 87.44 97 SER A CA 1
ATOM 807 C C . SER A 1 97 ? 1.878 -2.614 -5.117 1.00 87.44 97 SER A C 1
ATOM 809 O O . SER A 1 97 ? 2.137 -1.578 -5.739 1.00 87.44 97 SER A O 1
ATOM 811 N N . LEU A 1 98 ? 1.792 -2.634 -3.786 1.00 89.19 98 LEU A N 1
ATOM 812 C CA . LEU A 1 98 ? 1.896 -1.454 -2.941 1.00 89.19 98 LEU A CA 1
ATOM 813 C C . LEU A 1 98 ? 3.332 -0.949 -2.814 1.00 89.19 98 LEU A C 1
ATOM 815 O O . LEU A 1 98 ? 3.569 0.255 -2.945 1.00 89.19 98 LEU A O 1
ATOM 819 N N . ILE A 1 99 ? 4.296 -1.855 -2.633 1.00 89.06 99 ILE A N 1
ATOM 820 C CA . ILE A 1 99 ? 5.724 -1.503 -2.665 1.00 89.06 99 ILE A CA 1
ATOM 821 C C . ILE A 1 99 ? 6.065 -0.877 -4.017 1.00 89.06 99 ILE A C 1
ATOM 823 O O . ILE A 1 99 ? 6.680 0.189 -4.078 1.00 89.06 99 ILE A O 1
ATOM 827 N N . SER A 1 100 ? 5.612 -1.504 -5.103 1.00 88.56 100 SER A N 1
ATOM 828 C CA . SER A 1 100 ? 5.822 -1.016 -6.466 1.00 88.56 100 SER A CA 1
ATOM 829 C C . SER A 1 100 ? 5.242 0.388 -6.646 1.00 88.56 100 SER A C 1
ATOM 831 O O . SER A 1 100 ? 5.933 1.287 -7.122 1.00 88.56 100 SER A O 1
ATOM 833 N N . ALA A 1 101 ? 4.002 0.618 -6.199 1.00 88.06 101 ALA A N 1
ATOM 834 C CA . ALA A 1 101 ? 3.362 1.930 -6.249 1.00 88.06 101 ALA A CA 1
ATOM 835 C C . ALA A 1 101 ? 4.150 2.996 -5.468 1.00 88.06 101 ALA A C 1
ATOM 837 O O . ALA A 1 101 ? 4.356 4.105 -5.967 1.00 88.06 101 ALA A O 1
ATOM 838 N N . TRP A 1 102 ? 4.636 2.660 -4.271 1.00 89.50 102 TRP A N 1
ATOM 839 C CA . TRP A 1 102 ? 5.446 3.567 -3.462 1.00 89.50 102 TRP A CA 1
ATOM 840 C C . TRP A 1 102 ? 6.771 3.930 -4.143 1.00 89.50 102 TRP A C 1
ATOM 842 O O . TRP A 1 102 ? 7.116 5.111 -4.235 1.00 89.50 102 TRP A O 1
ATOM 852 N N . VAL A 1 103 ? 7.493 2.945 -4.683 1.00 89.81 103 VAL A N 1
ATOM 853 C CA . VAL A 1 103 ? 8.761 3.186 -5.389 1.00 89.81 103 VAL A CA 1
ATOM 854 C C . VAL A 1 103 ? 8.550 4.065 -6.623 1.00 89.81 103 VAL A C 1
ATOM 856 O O . VAL A 1 103 ? 9.333 4.983 -6.867 1.00 89.81 103 VAL A O 1
ATOM 859 N N . LEU A 1 104 ? 7.455 3.872 -7.360 1.00 87.75 104 LEU A N 1
ATOM 860 C CA . LEU A 1 104 ? 7.109 4.731 -8.495 1.00 87.75 104 LEU A CA 1
ATOM 861 C C . LEU A 1 104 ? 6.850 6.186 -8.071 1.00 87.75 104 LEU A C 1
ATOM 863 O O . LEU A 1 104 ? 7.260 7.112 -8.774 1.00 87.75 104 LEU A O 1
ATOM 867 N N . ILE A 1 105 ? 6.231 6.418 -6.907 1.00 88.88 105 ILE A N 1
ATOM 868 C CA . ILE A 1 105 ? 6.088 7.769 -6.337 1.00 88.88 105 ILE A CA 1
ATOM 869 C C . ILE A 1 105 ? 7.464 8.364 -6.007 1.00 88.88 105 ILE A C 1
ATOM 871 O O . ILE A 1 105 ? 7.697 9.546 -6.272 1.00 88.88 105 ILE A O 1
ATOM 875 N N . LEU A 1 106 ? 8.387 7.571 -5.455 1.00 90.94 106 LEU A N 1
ATOM 876 C CA . LEU A 1 106 ? 9.748 8.029 -5.163 1.00 90.94 106 LEU A CA 1
ATOM 877 C C . LEU A 1 106 ? 10.507 8.414 -6.436 1.00 90.94 106 LEU A C 1
ATOM 879 O O . LEU A 1 106 ? 11.114 9.480 -6.465 1.00 90.94 106 LEU A O 1
ATOM 883 N N . ILE A 1 107 ? 10.404 7.631 -7.511 1.00 87.19 107 ILE A N 1
ATOM 884 C CA . ILE A 1 107 ? 11.009 7.972 -8.810 1.00 87.19 107 ILE A CA 1
ATOM 885 C C . ILE A 1 107 ? 10.446 9.289 -9.346 1.00 87.19 107 ILE A C 1
ATOM 887 O O . ILE A 1 107 ? 11.198 10.152 -9.804 1.00 87.19 107 ILE A O 1
ATOM 891 N N . GLN A 1 108 ? 9.131 9.495 -9.237 1.00 85.62 108 GLN A N 1
ATOM 892 C CA . GLN A 1 108 ? 8.521 10.767 -9.622 1.00 85.62 108 GLN A CA 1
ATOM 893 C C . GLN A 1 108 ? 9.050 11.941 -8.787 1.00 85.62 108 GLN A C 1
ATOM 895 O O . GLN A 1 108 ? 9.227 13.033 -9.328 1.00 85.62 108 GLN A O 1
ATOM 900 N N . ARG A 1 109 ? 9.339 11.738 -7.494 1.00 90.56 109 ARG A N 1
ATOM 901 C CA . ARG A 1 109 ? 9.987 12.753 -6.645 1.00 90.56 109 ARG A CA 1
ATOM 902 C C . ARG A 1 109 ? 11.431 13.009 -7.074 1.00 90.56 109 ARG A C 1
ATOM 904 O O . ARG A 1 109 ? 11.779 14.164 -7.278 1.00 90.56 109 ARG A O 1
ATOM 911 N N . CYS A 1 110 ? 12.227 11.965 -7.304 1.00 89.69 110 CYS A N 1
ATOM 912 C CA . CYS A 1 110 ? 13.600 12.080 -7.804 1.00 89.69 110 CYS A CA 1
ATOM 913 C C . CYS A 1 110 ? 13.676 12.940 -9.071 1.00 89.69 110 CYS A C 1
ATOM 915 O O . CYS A 1 110 ? 14.521 13.822 -9.168 1.00 89.69 110 CYS A O 1
ATOM 917 N N . ARG A 1 111 ? 12.740 12.760 -10.008 1.00 85.69 111 ARG A N 1
ATOM 918 C CA . ARG A 1 111 ? 12.701 13.55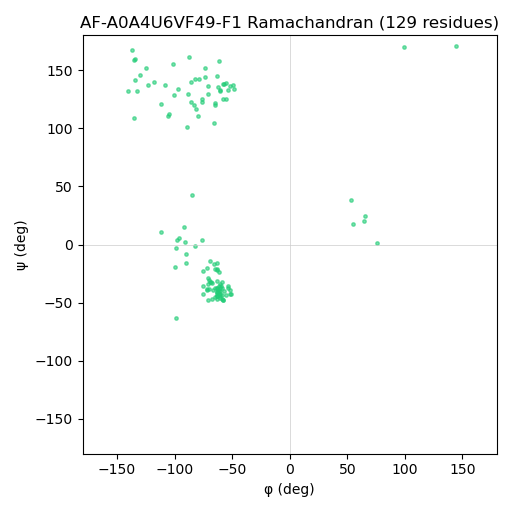1 -11.247 1.00 85.69 111 ARG A CA 1
ATOM 919 C C . ARG A 1 111 ? 12.341 15.015 -11.044 1.00 85.69 111 ARG A C 1
ATOM 921 O O . ARG A 1 111 ? 12.829 15.853 -11.796 1.00 85.69 111 ARG A O 1
ATOM 928 N N . ARG A 1 112 ? 11.507 15.336 -10.049 1.00 89.25 112 ARG A N 1
ATOM 929 C CA . ARG A 1 112 ? 11.238 16.738 -9.677 1.00 89.25 112 ARG A CA 1
ATOM 930 C C . ARG A 1 112 ? 12.502 17.428 -9.167 1.00 89.25 112 ARG A C 1
ATOM 932 O O . ARG A 1 112 ? 12.677 18.608 -9.430 1.00 89.25 112 ARG A O 1
ATOM 939 N N . GLU A 1 113 ? 13.386 16.663 -8.536 1.00 93.19 113 GLU A N 1
ATOM 940 C CA . GLU A 1 113 ? 14.702 17.092 -8.050 1.00 93.19 113 GLU A CA 1
ATOM 941 C C . GLU A 1 113 ? 15.831 16.866 -9.083 1.00 93.19 113 GLU A C 1
ATOM 943 O O . GLU A 1 113 ? 17.009 16.908 -8.742 1.00 93.19 113 GLU A O 1
ATOM 948 N N . LEU A 1 114 ? 15.492 16.617 -10.357 1.00 90.19 114 LEU A N 1
ATOM 949 C CA . LEU A 1 114 ? 16.435 16.431 -11.475 1.00 90.19 114 LEU A CA 1
ATOM 950 C C . LEU A 1 114 ? 17.357 15.195 -11.378 1.00 90.19 114 LEU A C 1
ATOM 952 O O . LEU A 1 114 ? 18.358 15.100 -12.091 1.00 90.19 114 LEU A O 1
ATOM 956 N N . TYR A 1 115 ? 16.996 14.197 -10.570 1.00 87.81 115 TYR A N 1
ATOM 957 C CA . TYR A 1 115 ? 17.653 12.888 -10.557 1.00 87.81 115 TYR A CA 1
ATOM 958 C C . TYR A 1 115 ? 16.988 11.946 -11.570 1.00 87.81 115 TYR A C 1
ATOM 960 O O . TYR A 1 115 ? 15.927 11.374 -11.311 1.00 87.81 115 TYR A O 1
ATOM 968 N N . PHE A 1 116 ? 17.621 11.772 -12.734 1.00 82.50 116 PHE A N 1
ATOM 969 C CA . PHE A 1 116 ? 17.074 10.971 -13.842 1.00 82.50 116 PHE A CA 1
ATOM 970 C C . PHE A 1 116 ? 17.649 9.555 -13.949 1.00 82.50 116 PHE A C 1
ATOM 972 O O . PHE A 1 116 ? 17.016 8.685 -14.542 1.00 82.50 116 PHE A O 1
ATOM 979 N N . ASN A 1 117 ? 18.807 9.296 -13.340 1.00 82.62 117 ASN A N 1
ATOM 980 C CA . ASN A 1 117 ? 19.506 8.008 -13.420 1.00 82.62 117 ASN A CA 1
ATOM 981 C C . ASN A 1 117 ? 18.984 6.999 -12.381 1.00 82.62 117 ASN A C 1
ATOM 983 O O . ASN A 1 117 ? 19.762 6.331 -11.705 1.00 82.62 117 ASN A O 1
ATOM 987 N N . VAL A 1 118 ? 17.662 6.929 -12.213 1.00 81.12 118 VAL A N 1
ATOM 988 C CA . VAL A 1 118 ? 16.980 6.030 -11.273 1.00 81.12 118 VAL A CA 1
ATOM 989 C C . VAL A 1 118 ? 15.826 5.354 -12.007 1.00 81.12 118 VAL A C 1
ATOM 991 O O . VAL A 1 118 ? 15.035 6.018 -12.678 1.00 81.12 118 VAL A O 1
ATOM 994 N N . GLY A 1 119 ? 15.726 4.034 -11.869 1.00 77.44 119 GLY A N 1
ATOM 995 C CA . GLY A 1 119 ? 14.663 3.223 -12.457 1.00 77.44 119 GLY A CA 1
ATOM 996 C C . GLY A 1 119 ? 14.119 2.208 -11.458 1.00 77.44 119 GLY A C 1
ATOM 997 O O . GLY A 1 119 ? 14.783 1.873 -10.478 1.00 77.44 119 GLY A O 1
ATOM 998 N N . PHE A 1 120 ? 12.905 1.727 -11.711 1.00 81.38 120 PHE A N 1
ATOM 999 C CA . PHE A 1 120 ? 12.286 0.653 -10.940 1.00 81.38 120 PHE A CA 1
ATOM 1000 C C . PHE A 1 120 ? 12.411 -0.669 -11.695 1.00 81.38 120 PHE A C 1
ATOM 1002 O O . PHE A 1 120 ? 12.044 -0.755 -12.868 1.00 81.38 120 PHE A O 1
ATOM 1009 N N . MET A 1 121 ? 12.906 -1.695 -11.008 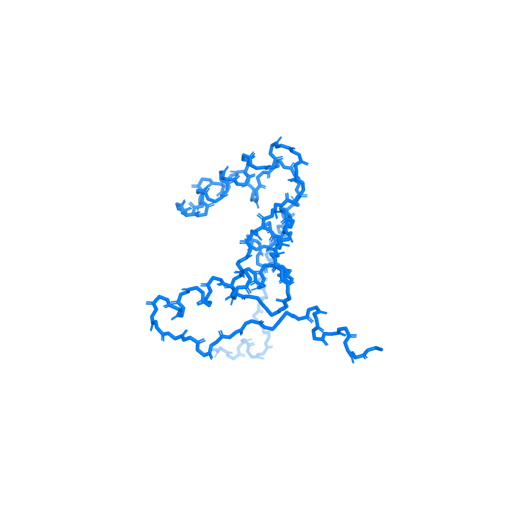1.00 81.25 121 MET A N 1
ATOM 1010 C CA . MET A 1 121 ? 12.951 -3.063 -11.508 1.00 81.25 121 MET A CA 1
ATOM 1011 C C . MET A 1 121 ? 11.864 -3.869 -10.798 1.00 81.25 121 MET A C 1
ATOM 1013 O O . MET A 1 121 ? 11.936 -4.069 -9.588 1.00 81.25 121 MET A O 1
ATOM 1017 N N . ASP A 1 122 ? 10.844 -4.287 -11.546 1.00 79.25 122 ASP A N 1
ATOM 1018 C CA . ASP A 1 122 ? 9.696 -5.013 -10.997 1.00 79.25 122 ASP A CA 1
ATOM 1019 C C . ASP A 1 122 ? 10.126 -6.383 -10.446 1.00 79.25 122 ASP A C 1
ATOM 1021 O O . ASP A 1 122 ? 10.626 -7.210 -11.221 1.00 79.25 122 ASP A O 1
ATOM 1025 N N . PRO A 1 123 ? 9.915 -6.653 -9.142 1.00 81.25 123 PRO A N 1
ATOM 1026 C CA . PRO A 1 123 ? 10.273 -7.927 -8.526 1.00 81.25 123 PRO A CA 1
ATOM 1027 C C . PRO A 1 123 ? 9.678 -9.141 -9.247 1.00 81.25 123 PRO A C 1
ATOM 1029 O O . PRO A 1 123 ? 10.342 -10.171 -9.369 1.00 81.25 123 PRO A O 1
ATOM 1032 N N . SER A 1 124 ? 8.458 -9.025 -9.781 1.00 80.62 124 SER A N 1
ATOM 1033 C CA . SER A 1 124 ? 7.803 -10.110 -10.512 1.00 80.62 124 SER A CA 1
ATOM 1034 C C . SER A 1 124 ? 8.508 -10.426 -11.832 1.00 80.62 124 SER A C 1
ATOM 1036 O O . SER A 1 124 ? 8.556 -11.588 -12.222 1.00 80.62 124 SER A O 1
ATOM 1038 N N . LEU A 1 125 ? 9.095 -9.430 -12.505 1.00 78.94 125 LEU A N 1
ATOM 1039 C CA . LEU A 1 125 ? 9.868 -9.644 -13.736 1.00 78.94 125 LEU A CA 1
ATOM 1040 C C . LEU A 1 125 ? 11.247 -10.247 -13.455 1.00 78.94 125 LEU A C 1
ATOM 1042 O O . LEU A 1 125 ? 11.732 -11.064 -14.236 1.00 78.94 125 LEU A O 1
ATOM 1046 N N . VAL A 1 126 ? 11.880 -9.862 -12.345 1.00 78.25 126 VAL A N 1
ATOM 1047 C CA . VAL A 1 126 ? 13.177 -10.427 -11.937 1.00 78.25 126 VAL A CA 1
ATOM 1048 C C . VAL A 1 126 ? 13.032 -11.909 -11.612 1.00 78.25 126 VAL A C 1
ATOM 1050 O O . VAL A 1 126 ? 13.824 -12.728 -12.077 1.00 78.25 126 VAL A O 1
ATOM 1053 N N . ASN A 1 127 ? 11.987 -12.258 -10.862 1.00 78.12 127 ASN A N 1
ATOM 1054 C CA . ASN A 1 127 ? 11.791 -13.618 -10.372 1.00 78.12 127 ASN A CA 1
ATOM 1055 C C . ASN A 1 127 ? 11.388 -14.615 -11.478 1.00 78.12 127 ASN A C 1
ATOM 1057 O O . ASN A 1 127 ? 11.602 -15.814 -11.339 1.00 78.12 127 ASN A O 1
ATOM 1061 N N . GLN A 1 128 ? 10.863 -14.139 -12.613 1.00 68.69 128 GLN A N 1
ATOM 1062 C CA . GLN A 1 128 ? 10.503 -14.989 -13.760 1.00 68.69 128 GLN A CA 1
ATOM 1063 C C . GLN A 1 128 ? 11.702 -15.666 -14.441 1.00 68.69 128 GLN A C 1
ATOM 1065 O O . GLN A 1 128 ? 11.506 -16.609 -15.198 1.00 68.69 128 GLN A O 1
ATOM 1070 N N . ARG A 1 129 ? 12.937 -15.201 -14.208 1.00 57.44 129 ARG A N 1
ATOM 1071 C CA . ARG A 1 129 ? 14.145 -15.750 -14.853 1.00 57.44 129 ARG A CA 1
ATOM 1072 C C . ARG A 1 129 ? 14.894 -16.793 -14.015 1.00 57.44 129 ARG A C 1
ATOM 1074 O O . ARG A 1 129 ? 15.985 -17.192 -14.411 1.00 57.44 129 ARG A O 1
ATOM 1081 N N . GLN A 1 130 ? 14.357 -17.200 -12.863 1.00 52.41 130 GLN A N 1
ATOM 1082 C CA . GLN A 1 130 ? 15.021 -18.130 -11.937 1.00 52.41 130 GLN A CA 1
ATOM 1083 C C . GLN A 1 130 ? 14.343 -19.506 -11.817 1.00 52.41 130 GLN A C 1
ATOM 1085 O O . GLN A 1 130 ? 14.724 -20.280 -10.939 1.00 52.41 130 GLN A O 1
ATOM 1090 N N . ILE A 1 131 ? 13.382 -19.829 -12.691 1.00 44.69 131 ILE A N 1
ATOM 1091 C CA . ILE A 1 131 ? 12.716 -21.142 -12.758 1.00 44.69 131 ILE A CA 1
ATOM 1092 C C . ILE A 1 131 ? 12.893 -21.730 -14.156 1.00 44.69 131 ILE A C 1
ATOM 1094 O O . ILE A 1 131 ? 12.676 -20.973 -15.129 1.00 44.69 131 ILE A O 1
#

pLDDT: mean 85.63, std 8.84, range [44.69, 95.56]

Foldseek 3Di:
DDPCVVVVVDDDDDPDPDDDDDDDDQLDFLDDPVCLVVDDPVRNVVRVVSNVVSVVVDQWDWDWADPLQAPDDDTDIQIDGSVQVSCVVVVHDHDLSRVSVVVSVVQVVCVVVVNRPDHDDRPVVVVVVVD

Organism: Setaria viridis (NCBI:txid4556)